Protein AF-A0AAV4AV03-F1 (afdb_monomer_lite)

pLDDT: mean 83.67, std 16.04, range [40.62, 97.94]

Secondary structure (DSSP, 8-state):
--------------PPPPPPPHHHHHHHHHHHHHHHHHHHHHHS-HHHHHHHHHHHHHHHHHHHHHHHHHHHHHHHHHHHHHHHHHHH-HHHHHHHHHS----S---S-HHHHHHHHHHHH--TTTTSPPPP-TT--PPPPPSS----SPP------------

Structure (mmCIF, N/CA/C/O backbone):
data_AF-A0AAV4AV03-F1
#
_entry.id   AF-A0AAV4AV03-F1
#
loop_
_atom_site.group_PDB
_atom_site.id
_atom_site.type_symbol
_atom_site.label_atom_id
_atom_site.label_alt_id
_atom_site.label_comp_id
_atom_site.label_asym_id
_atom_site.label_entity_id
_atom_site.label_seq_id
_atom_site.pdbx_PDB_ins_code
_atom_site.Cartn_x
_atom_site.Cartn_y
_atom_site.Cartn_z
_atom_site.occupancy
_atom_site.B_iso_or_equiv
_atom_site.auth_seq_id
_atom_site.auth_comp_id
_atom_site.auth_asym_id
_atom_site.auth_atom_id
_atom_site.pdbx_PDB_model_num
ATOM 1 N N . MET A 1 1 ? 39.203 39.980 -11.590 1.00 40.62 1 MET A N 1
ATOM 2 C CA . MET A 1 1 ? 38.466 38.893 -12.269 1.00 40.62 1 MET A CA 1
ATOM 3 C C . MET A 1 1 ? 37.587 38.201 -11.239 1.00 40.62 1 MET A C 1
ATOM 5 O O . MET A 1 1 ? 38.086 37.387 -10.476 1.00 40.62 1 MET A O 1
ATOM 9 N N . ALA A 1 2 ? 36.327 38.626 -11.116 1.00 41.78 2 ALA A N 1
ATOM 10 C CA . ALA A 1 2 ? 35.405 38.115 -10.102 1.00 41.78 2 ALA A CA 1
ATOM 11 C C . ALA A 1 2 ? 34.773 36.799 -10.582 1.00 41.78 2 ALA A C 1
ATOM 13 O O . ALA A 1 2 ? 34.102 36.770 -11.611 1.00 41.78 2 ALA A O 1
ATOM 14 N N . LEU A 1 3 ? 35.017 35.712 -9.849 1.00 46.47 3 LEU A N 1
ATOM 15 C CA . LEU A 1 3 ? 34.405 34.407 -10.091 1.00 46.47 3 LEU A CA 1
ATOM 16 C C . LEU A 1 3 ? 32.934 34.455 -9.657 1.00 46.47 3 LEU A C 1
ATOM 18 O O . LEU A 1 3 ? 32.623 34.406 -8.468 1.00 46.47 3 LEU A O 1
ATOM 22 N N . LEU A 1 4 ? 32.027 34.561 -10.628 1.00 47.22 4 LEU A N 1
ATOM 23 C CA . LEU A 1 4 ? 30.592 34.395 -10.413 1.00 47.22 4 LEU A CA 1
ATOM 24 C C . LEU A 1 4 ? 30.291 32.904 -10.221 1.00 47.22 4 LEU A C 1
ATOM 26 O O . LEU A 1 4 ? 30.174 32.147 -11.183 1.00 47.22 4 LEU A O 1
ATOM 30 N N . TYR A 1 5 ? 30.167 32.475 -8.967 1.00 44.50 5 TYR A N 1
ATOM 31 C CA . TYR A 1 5 ? 29.599 31.171 -8.638 1.00 44.50 5 TYR A CA 1
ATOM 32 C C . TYR A 1 5 ? 28.094 31.199 -8.924 1.00 44.50 5 TYR A C 1
ATOM 34 O O . TYR A 1 5 ? 27.326 31.854 -8.220 1.00 44.50 5 TYR A O 1
ATOM 42 N N . VAL A 1 6 ? 27.661 30.479 -9.960 1.00 53.06 6 VAL A N 1
ATOM 43 C CA . VAL A 1 6 ? 26.239 30.230 -10.220 1.00 53.06 6 VAL A CA 1
ATOM 44 C C . VAL A 1 6 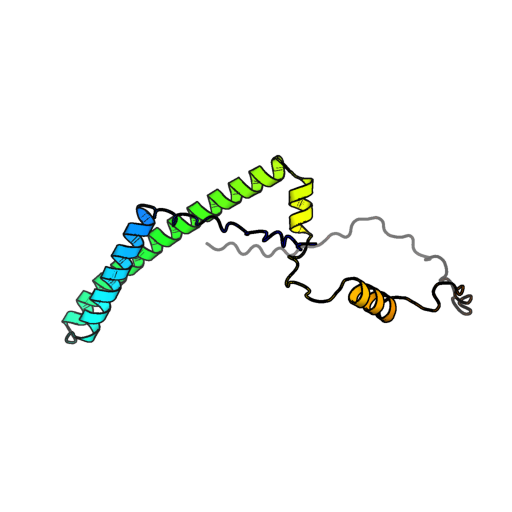? 25.749 29.207 -9.199 1.00 53.06 6 VAL A C 1
ATOM 46 O O . VAL A 1 6 ? 25.988 28.006 -9.323 1.00 53.06 6 VAL A O 1
ATOM 49 N N . THR A 1 7 ? 25.068 29.679 -8.160 1.00 48.41 7 THR A N 1
ATOM 50 C CA . THR A 1 7 ? 24.375 28.825 -7.197 1.00 48.41 7 THR A CA 1
ATOM 51 C C . THR A 1 7 ? 23.089 28.299 -7.836 1.00 48.41 7 THR A C 1
ATOM 53 O O . THR A 1 7 ? 22.050 28.959 -7.868 1.00 48.41 7 THR A O 1
ATOM 56 N N . PHE A 1 8 ? 23.153 27.085 -8.387 1.00 45.25 8 PHE A N 1
ATOM 57 C CA . PHE A 1 8 ? 21.979 26.385 -8.907 1.00 45.25 8 PHE A CA 1
ATOM 58 C C . PHE A 1 8 ? 21.091 25.951 -7.733 1.00 45.25 8 PHE A C 1
ATOM 60 O O . PHE A 1 8 ? 21.304 24.918 -7.098 1.00 45.25 8 PHE A O 1
ATOM 67 N N . SER A 1 9 ? 20.112 26.783 -7.396 1.00 43.66 9 SER A N 1
ATOM 68 C CA . SER A 1 9 ? 19.164 26.535 -6.315 1.00 43.66 9 SER A CA 1
ATOM 69 C C . SER A 1 9 ? 18.094 25.547 -6.788 1.00 43.66 9 SER A C 1
ATOM 71 O O . SER A 1 9 ? 17.199 25.871 -7.567 1.00 43.66 9 SER A O 1
ATOM 73 N N . PHE A 1 10 ? 18.192 24.304 -6.313 1.00 45.31 10 PHE A N 1
ATOM 74 C CA . PHE A 1 10 ? 17.201 23.261 -6.560 1.00 45.31 10 PHE A CA 1
ATOM 75 C C . PHE A 1 10 ? 15.921 23.590 -5.776 1.00 45.31 10 PHE A C 1
ATOM 77 O O . PHE A 1 10 ? 15.818 23.327 -4.577 1.00 45.31 10 PHE A O 1
ATOM 84 N N . GLN A 1 11 ? 14.941 24.210 -6.436 1.00 49.38 11 GLN A N 1
ATOM 85 C CA . GLN A 1 11 ? 13.632 24.473 -5.842 1.00 49.38 11 GLN A CA 1
ATOM 86 C C . GLN A 1 11 ? 12.918 23.146 -5.553 1.00 49.38 11 GLN A C 1
ATOM 88 O O . GLN A 1 11 ? 12.295 22.533 -6.424 1.00 49.38 11 GLN A O 1
ATOM 93 N N . HIS A 1 12 ? 12.972 22.696 -4.301 1.00 48.22 12 HIS A N 1
ATOM 94 C CA . HIS A 1 12 ? 12.050 21.682 -3.814 1.00 48.22 12 HIS A CA 1
ATOM 95 C C . HIS A 1 12 ? 10.640 22.276 -3.821 1.00 48.22 12 HIS A C 1
ATOM 97 O O . HIS A 1 12 ? 10.288 23.076 -2.959 1.00 48.22 12 HIS A O 1
ATOM 103 N N . GLN A 1 13 ? 9.817 21.879 -4.794 1.00 50.00 13 GLN A N 1
ATOM 104 C CA . GLN A 1 13 ? 8.385 22.156 -4.750 1.00 50.00 13 GLN A CA 1
ATOM 105 C C . GLN A 1 13 ? 7.814 21.546 -3.464 1.00 50.00 13 GLN A C 1
ATOM 107 O O . GLN A 1 13 ? 7.721 20.320 -3.327 1.00 50.00 13 GLN A O 1
ATOM 112 N N . THR A 1 14 ? 7.439 22.396 -2.513 1.00 51.94 14 THR A N 1
ATOM 113 C CA . THR A 1 14 ? 6.739 22.013 -1.290 1.00 51.94 14 THR A CA 1
ATOM 114 C C . THR A 1 14 ? 5.326 21.581 -1.669 1.00 51.94 14 THR A C 1
ATOM 116 O O . THR A 1 14 ? 4.391 22.370 -1.766 1.00 51.94 14 THR A O 1
ATOM 119 N N . LYS A 1 15 ? 5.155 20.289 -1.961 1.00 60.19 15 LYS A N 1
ATOM 120 C CA . LYS A 1 15 ? 3.834 19.723 -2.247 1.00 60.19 15 LYS A CA 1
ATOM 121 C C . LYS A 1 15 ? 2.949 19.920 -1.018 1.00 60.19 15 LYS A C 1
ATOM 123 O O . LYS A 1 15 ? 3.242 19.359 0.038 1.00 60.19 15 LYS A O 1
ATOM 128 N N . CYS A 1 16 ? 1.865 20.684 -1.164 1.00 56.22 16 CYS A N 1
ATOM 129 C CA . CYS A 1 16 ? 0.831 20.774 -0.140 1.00 56.22 16 CYS A CA 1
ATOM 130 C C . CYS A 1 16 ? 0.393 19.354 0.256 1.00 56.22 16 CYS A C 1
ATOM 132 O O . CYS A 1 16 ? 0.213 18.503 -0.628 1.00 56.22 16 CYS A O 1
ATOM 134 N N . PRO A 1 17 ? 0.246 19.067 1.561 1.00 69.06 17 PRO A N 1
ATOM 135 C CA . PRO A 1 17 ? -0.106 17.733 2.009 1.00 69.06 17 PRO A CA 1
ATOM 136 C C . PRO A 1 17 ? -1.433 17.320 1.360 1.00 69.06 17 PRO A C 1
ATOM 138 O O . PRO A 1 17 ? -2.382 18.110 1.341 1.00 69.06 17 PRO A O 1
ATOM 141 N N . PRO A 1 18 ? -1.517 16.102 0.798 1.00 72.56 18 PRO A N 1
ATOM 142 C CA . PRO A 1 18 ? -2.713 15.664 0.100 1.00 72.56 18 PRO A CA 1
ATOM 143 C C . PRO A 1 18 ? -3.904 15.694 1.058 1.00 72.56 18 PRO A C 1
ATOM 145 O O . PRO A 1 18 ? -3.858 15.097 2.138 1.00 72.56 18 PRO A O 1
ATOM 148 N N . GLN A 1 19 ? -4.974 16.386 0.660 1.00 82.19 19 GLN A N 1
ATOM 149 C CA . GLN A 1 19 ? -6.194 16.436 1.456 1.00 82.19 19 GLN A CA 1
ATOM 150 C C . GLN A 1 19 ? -6.763 15.027 1.648 1.00 82.19 19 GLN A C 1
ATOM 152 O O . GLN A 1 19 ? -6.840 14.220 0.715 1.00 82.19 19 GLN A O 1
ATOM 157 N N . LYS A 1 20 ? -7.146 14.724 2.890 1.00 86.50 20 LYS A N 1
ATOM 158 C CA . LYS A 1 20 ? -7.660 13.408 3.269 1.00 86.50 20 LYS A CA 1
ATOM 159 C C . LYS A 1 20 ? -9.048 13.190 2.673 1.00 86.50 20 LYS A C 1
ATOM 161 O O . LYS A 1 20 ? -9.898 14.075 2.716 1.00 86.50 20 LYS A O 1
ATOM 166 N N . SER A 1 21 ? -9.302 11.985 2.160 1.00 89.00 21 SER A N 1
ATOM 167 C CA . SER A 1 21 ? -10.659 11.607 1.741 1.00 89.00 21 SER A CA 1
ATOM 168 C C . SER A 1 21 ? -11.592 11.519 2.954 1.00 89.00 21 SER A C 1
ATOM 170 O O . SER A 1 21 ? -11.141 11.248 4.068 1.00 89.00 21 SER A O 1
ATOM 172 N N . LYS A 1 22 ? -12.911 11.648 2.742 1.00 90.75 22 LYS A N 1
ATOM 173 C CA . LYS A 1 22 ? -13.917 11.434 3.802 1.00 90.75 22 LYS A CA 1
ATOM 174 C C . LYS A 1 22 ? -13.701 10.106 4.549 1.00 90.75 22 LYS A C 1
ATOM 176 O O . LYS A 1 22 ? -13.725 10.080 5.773 1.00 90.75 22 LYS A O 1
ATOM 181 N N . ARG A 1 23 ? -13.386 9.022 3.825 1.00 91.62 23 ARG A N 1
ATOM 182 C CA . ARG A 1 23 ? -13.086 7.703 4.416 1.00 91.62 23 ARG A CA 1
ATOM 183 C C . ARG A 1 23 ? -11.808 7.705 5.254 1.00 91.62 23 ARG A C 1
ATOM 185 O O . ARG A 1 23 ? -11.766 7.053 6.287 1.00 91.62 23 ARG A O 1
ATOM 192 N N . GLN A 1 24 ? -10.769 8.424 4.828 1.00 93.06 24 GLN A N 1
ATOM 193 C CA . GLN A 1 24 ? -9.526 8.549 5.599 1.00 93.06 24 GLN A CA 1
ATOM 194 C C . GLN A 1 24 ? -9.742 9.343 6.890 1.00 93.06 24 GLN A C 1
ATOM 196 O O . GLN A 1 24 ? -9.229 8.953 7.934 1.00 93.06 24 GLN A O 1
ATOM 201 N N . LEU A 1 25 ? -10.548 10.408 6.839 1.00 95.12 25 LEU A N 1
ATOM 202 C CA . LEU A 1 25 ? -10.961 11.146 8.035 1.00 95.12 25 LEU A CA 1
ATOM 203 C C . LEU A 1 25 ? -11.741 10.244 8.999 1.00 95.12 25 LEU A C 1
ATOM 205 O O . LEU A 1 25 ? -11.459 10.217 10.195 1.00 95.12 25 LEU A O 1
ATOM 209 N N . GLU A 1 26 ? -12.671 9.446 8.475 1.00 95.88 26 GLU A N 1
ATOM 210 C CA . GLU A 1 26 ? -13.433 8.487 9.272 1.00 95.88 26 GLU A CA 1
ATOM 211 C C . GLU A 1 26 ? -12.521 7.420 9.906 1.00 95.88 26 GLU A C 1
ATOM 213 O O . GLU A 1 26 ? -12.611 7.165 11.106 1.00 95.88 26 GLU A O 1
ATOM 218 N N . MET A 1 27 ? -11.564 6.860 9.161 1.00 95.69 27 MET A N 1
ATOM 219 C CA . MET A 1 27 ? -10.560 5.934 9.706 1.00 95.69 27 MET A CA 1
ATOM 220 C C . MET A 1 27 ? -9.735 6.556 10.844 1.00 95.69 27 MET A C 1
ATOM 222 O O . MET A 1 27 ? -9.487 5.894 11.858 1.00 95.69 27 MET A O 1
ATOM 226 N N . ASP A 1 28 ? -9.343 7.825 10.714 1.00 95.88 28 ASP A N 1
ATOM 227 C CA . ASP A 1 28 ? -8.630 8.552 11.768 1.00 95.88 28 ASP A CA 1
ATOM 228 C C . ASP A 1 28 ? -9.505 8.728 13.015 1.00 95.88 28 ASP A C 1
ATOM 230 O O . ASP A 1 28 ? -9.035 8.530 14.140 1.00 95.88 28 ASP A O 1
ATOM 234 N N . THR A 1 29 ? -10.788 9.059 12.835 1.00 97.19 29 THR A N 1
ATOM 235 C CA . THR A 1 29 ? -11.737 9.206 13.951 1.00 97.19 29 THR A CA 1
ATOM 236 C C . THR A 1 29 ? -11.938 7.885 14.693 1.00 97.19 29 THR A C 1
ATOM 238 O O . THR A 1 29 ? -11.777 7.846 15.915 1.00 97.19 29 THR A O 1
ATOM 241 N N . LEU A 1 30 ? -12.152 6.781 13.968 1.00 97.12 30 LEU A N 1
ATOM 242 C CA . LEU A 1 30 ? -12.283 5.437 14.537 1.00 97.12 30 LEU A CA 1
ATOM 243 C C . LEU A 1 30 ? -11.005 5.020 15.267 1.00 97.12 30 LEU A C 1
ATOM 245 O O . LEU A 1 30 ? -11.065 4.472 16.365 1.00 97.12 30 LEU A O 1
ATOM 249 N N . SER A 1 31 ? -9.833 5.337 14.710 1.00 96.62 31 SER A N 1
ATOM 250 C CA . SER A 1 31 ? -8.548 5.068 15.361 1.00 96.62 31 SER A CA 1
ATOM 251 C C . SER A 1 31 ? -8.409 5.809 16.691 1.00 96.62 31 SER A C 1
ATOM 253 O O . SER A 1 31 ? -7.976 5.215 17.683 1.00 96.62 31 SER A O 1
ATOM 255 N N . LYS A 1 32 ? -8.796 7.089 16.747 1.00 97.44 32 LYS A N 1
ATOM 256 C CA . LYS A 1 32 ? -8.795 7.882 17.988 1.00 97.44 32 LYS A CA 1
ATOM 257 C C . LYS A 1 32 ? -9.767 7.301 19.019 1.00 97.44 32 LYS A C 1
ATOM 259 O O . LYS A 1 32 ? -9.379 7.101 20.171 1.00 97.44 32 LYS A O 1
ATOM 264 N N . GLN A 1 33 ? -10.986 6.961 18.601 1.00 96.88 33 GLN A N 1
ATOM 265 C CA . GLN A 1 33 ? -12.005 6.350 19.460 1.00 96.88 33 GLN A CA 1
ATOM 266 C C . GLN A 1 33 ? -11.544 4.998 20.018 1.00 96.88 33 GLN A C 1
ATOM 268 O O . GLN A 1 33 ? -11.569 4.796 21.231 1.00 96.88 33 GLN A O 1
ATOM 273 N N . SER A 1 34 ? -11.022 4.102 19.173 1.00 96.00 34 SER A N 1
ATOM 274 C CA . SER A 1 34 ? -10.490 2.807 19.611 1.00 96.00 34 SER A CA 1
ATOM 275 C C . SER A 1 34 ? -9.315 2.949 20.584 1.00 96.00 34 SER A C 1
ATOM 277 O O . SER A 1 34 ? -9.198 2.149 21.511 1.00 96.00 34 SER A O 1
ATOM 279 N N . ARG A 1 35 ? -8.439 3.952 20.412 1.00 96.50 35 ARG A N 1
ATOM 280 C CA . ARG A 1 35 ? -7.348 4.235 21.366 1.00 96.50 35 ARG A CA 1
ATOM 281 C C . ARG A 1 35 ? -7.888 4.707 22.716 1.00 96.50 35 ARG A C 1
ATOM 283 O O . ARG A 1 35 ? -7.393 4.245 23.741 1.00 96.50 35 ARG A O 1
ATOM 290 N N . LYS A 1 36 ? -8.900 5.584 22.727 1.00 96.06 36 LYS A N 1
ATOM 291 C CA . LYS A 1 36 ? -9.561 6.049 23.959 1.00 96.06 36 LYS A CA 1
ATOM 292 C C . LYS A 1 36 ? -10.232 4.888 24.699 1.00 96.06 36 LYS A C 1
ATOM 294 O O . LYS A 1 36 ? -9.955 4.693 25.877 1.00 96.06 36 LYS A O 1
ATOM 299 N N . LEU A 1 37 ? -11.002 4.063 23.989 1.00 94.56 37 LEU A N 1
ATOM 300 C CA . LEU A 1 37 ? -11.630 2.853 24.535 1.00 94.56 37 LEU A CA 1
ATOM 301 C C . LEU A 1 37 ? -10.603 1.878 25.110 1.00 94.56 37 LEU A C 1
ATOM 303 O O . LEU A 1 37 ? -10.789 1.362 26.204 1.00 94.56 37 LEU A O 1
ATOM 307 N N . LYS A 1 38 ? -9.466 1.681 24.433 1.00 94.50 38 LYS A N 1
ATOM 308 C CA . LYS A 1 38 ? -8.387 0.828 24.950 1.00 94.50 38 LYS A CA 1
ATOM 309 C C . LYS A 1 38 ? -7.806 1.348 26.271 1.00 94.50 38 LYS A C 1
ATOM 311 O O . LYS A 1 38 ? -7.440 0.539 27.117 1.00 94.50 38 LYS A O 1
ATOM 316 N N . LYS A 1 39 ? -7.725 2.670 26.464 1.00 94.75 39 LYS A N 1
ATOM 317 C CA . LYS A 1 39 ? -7.326 3.257 27.756 1.00 94.75 39 LYS A CA 1
ATOM 318 C C . LYS A 1 39 ? -8.381 3.001 28.835 1.00 94.75 39 LYS A C 1
ATOM 320 O O . LYS A 1 39 ? -8.015 2.613 29.932 1.00 94.75 39 LYS A O 1
ATOM 325 N N . GLN A 1 40 ? -9.665 3.154 28.507 1.00 93.38 40 GLN A N 1
ATOM 326 C CA . GLN A 1 40 ? -10.769 2.897 29.440 1.00 93.38 40 GLN A CA 1
ATOM 327 C C . GLN A 1 40 ? -10.845 1.424 29.856 1.00 93.38 40 GLN A C 1
ATOM 329 O O . GLN A 1 40 ? -10.993 1.146 31.035 1.00 93.38 40 GLN A O 1
ATOM 334 N N . ILE A 1 41 ? -10.660 0.489 28.918 1.00 93.62 41 ILE A N 1
ATOM 335 C CA . ILE A 1 41 ? -10.603 -0.954 29.207 1.00 93.62 41 ILE A CA 1
ATOM 336 C C . ILE A 1 41 ? -9.493 -1.266 30.215 1.00 93.62 41 ILE A C 1
ATOM 338 O O . ILE A 1 41 ? -9.714 -2.036 31.137 1.00 93.62 41 ILE A O 1
ATOM 342 N N . ARG A 1 42 ? -8.312 -0.650 30.067 1.00 91.94 42 ARG A N 1
ATOM 343 C CA . ARG A 1 42 ? -7.187 -0.856 30.996 1.00 91.94 42 ARG A CA 1
ATOM 344 C C . ARG A 1 42 ? -7.458 -0.345 32.412 1.00 91.94 42 ARG A C 1
ATOM 346 O O . ARG A 1 42 ? -6.810 -0.816 33.332 1.00 91.94 42 ARG A O 1
ATOM 353 N N . ALA A 1 43 ? -8.356 0.625 32.563 1.00 92.12 43 ALA A N 1
ATOM 354 C CA . ALA A 1 43 ? -8.685 1.247 33.843 1.00 92.12 43 ALA A CA 1
ATOM 355 C C . ALA A 1 43 ? -9.986 0.705 34.468 1.00 92.12 43 ALA A C 1
ATOM 357 O O . ALA A 1 43 ? -10.370 1.154 35.542 1.00 92.12 43 ALA A O 1
ATOM 358 N N . ALA A 1 44 ? -10.705 -0.196 33.790 1.00 87.38 44 ALA A N 1
ATOM 359 C CA . ALA A 1 44 ? -12.031 -0.651 34.202 1.00 87.38 44 ALA A CA 1
ATOM 360 C C . ALA A 1 44 ? -11.997 -1.986 34.968 1.00 87.38 44 ALA A C 1
ATOM 362 O O . ALA A 1 44 ? -11.145 -2.836 34.723 1.00 87.38 44 ALA A O 1
ATOM 363 N N . ASN A 1 45 ? -12.994 -2.189 35.837 1.00 84.06 45 ASN A N 1
ATOM 364 C CA . ASN A 1 45 ? -13.241 -3.446 36.554 1.00 84.06 45 ASN A CA 1
ATOM 365 C C . ASN A 1 45 ? -13.745 -4.561 35.615 1.00 84.06 45 ASN A C 1
ATOM 367 O O . ASN A 1 45 ? -14.341 -4.273 34.574 1.00 84.06 45 ASN A O 1
ATOM 371 N N . SER A 1 46 ? -13.586 -5.823 36.034 1.00 78.75 46 SER A N 1
ATOM 372 C CA . SER A 1 46 ? -13.848 -7.043 35.242 1.00 78.75 46 SER A CA 1
ATOM 373 C C . SER A 1 46 ? -15.208 -7.102 34.515 1.00 78.75 46 SER A C 1
ATOM 375 O O . SER A 1 46 ? -15.281 -7.562 33.382 1.00 78.75 46 SER A O 1
ATOM 377 N N . GLU A 1 47 ? -16.298 -6.592 35.093 1.00 76.81 47 GLU A N 1
ATOM 378 C CA . GLU A 1 47 ? -17.605 -6.606 34.409 1.00 76.81 47 GLU A CA 1
ATOM 379 C C . GLU A 1 47 ? -17.723 -5.556 33.295 1.00 76.81 47 GLU A C 1
ATOM 381 O O . GLU A 1 47 ? -18.225 -5.832 32.204 1.00 76.81 47 GLU A O 1
ATOM 386 N N . LYS A 1 48 ? -17.222 -4.338 33.533 1.00 81.75 48 LYS A N 1
ATOM 387 C CA . LYS A 1 48 ?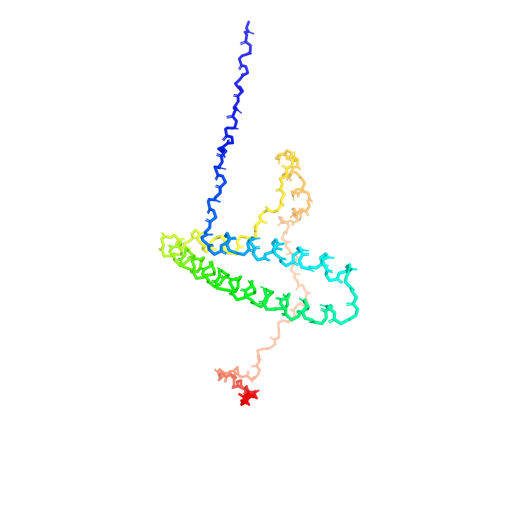 -17.309 -3.226 32.570 1.00 81.75 48 LYS A CA 1
ATOM 388 C C . LYS A 1 48 ? -16.375 -3.434 31.375 1.00 81.75 48 LYS A C 1
ATOM 390 O O . LYS A 1 48 ? -16.646 -2.928 30.284 1.00 81.75 48 LYS A O 1
ATOM 395 N N . THR A 1 49 ? -15.285 -4.183 31.550 1.00 88.88 49 THR A N 1
ATOM 396 C CA . THR A 1 49 ? -14.326 -4.478 30.473 1.00 88.88 49 THR A CA 1
ATOM 397 C C . THR A 1 49 ? -14.968 -5.279 29.344 1.00 88.88 49 THR A C 1
ATOM 399 O O . THR A 1 49 ? -14.727 -4.955 28.180 1.00 88.88 49 THR A O 1
ATOM 402 N N . ASN A 1 50 ? -15.831 -6.252 29.655 1.00 89.62 50 ASN A N 1
ATOM 403 C CA . ASN A 1 50 ? -16.499 -7.086 28.654 1.00 89.62 50 ASN A CA 1
ATOM 404 C C . ASN A 1 50 ? -17.352 -6.246 27.690 1.00 89.62 50 ASN A C 1
ATOM 406 O O . ASN A 1 50 ? -17.201 -6.362 26.472 1.00 89.62 50 ASN A O 1
ATOM 410 N N . GLY A 1 51 ? -18.164 -5.321 28.214 1.00 91.38 51 GLY A N 1
ATOM 411 C CA . GLY A 1 51 ? -18.959 -4.402 27.389 1.00 91.38 51 GLY A CA 1
ATOM 412 C C . GLY A 1 51 ? -18.093 -3.477 26.525 1.00 91.38 51 GLY A C 1
ATOM 413 O O . GLY A 1 51 ? -18.319 -3.332 25.321 1.00 91.38 51 GLY A O 1
ATOM 414 N N . LEU A 1 52 ? -17.032 -2.903 27.104 1.00 94.19 52 LEU A N 1
ATOM 415 C CA . LEU A 1 52 ? -16.103 -2.034 26.371 1.00 94.19 52 LEU A CA 1
ATOM 416 C C . LEU A 1 52 ? -15.343 -2.785 25.262 1.00 94.19 52 LEU A C 1
ATOM 418 O O . LEU A 1 52 ? -15.075 -2.213 24.201 1.00 94.19 52 LEU A O 1
ATOM 422 N N . LEU A 1 53 ? -15.014 -4.064 25.471 1.00 94.50 53 LEU A N 1
ATOM 423 C CA . LEU A 1 53 ? -14.360 -4.911 24.471 1.00 94.50 53 LEU A CA 1
ATOM 424 C C . LEU A 1 53 ? -15.249 -5.153 23.250 1.00 94.50 53 LEU A C 1
ATOM 426 O O . LEU A 1 53 ? -14.741 -5.120 22.126 1.00 94.50 53 LEU A O 1
ATOM 430 N N . VAL A 1 54 ? -16.557 -5.350 23.438 1.00 95.62 54 VAL A N 1
ATOM 431 C CA . VAL A 1 54 ? -17.512 -5.509 22.328 1.00 95.62 54 VAL A CA 1
ATOM 432 C C . VAL A 1 54 ? -17.515 -4.259 21.447 1.00 95.62 54 VAL A C 1
ATOM 434 O O . VAL A 1 54 ? -17.299 -4.357 20.236 1.00 95.62 54 VAL A O 1
ATOM 437 N N . ILE A 1 55 ? -17.644 -3.076 22.054 1.00 96.00 55 ILE A N 1
ATOM 438 C CA . ILE A 1 55 ? -17.629 -1.792 21.334 1.00 96.00 55 ILE A CA 1
ATOM 439 C C . ILE A 1 55 ? -16.285 -1.592 20.621 1.00 96.00 55 ILE A C 1
ATOM 441 O O . ILE A 1 55 ? -16.226 -1.211 19.449 1.00 96.00 55 ILE A O 1
ATOM 445 N N . TRP A 1 56 ? -15.175 -1.894 21.298 1.00 96.06 56 TRP A N 1
ATOM 446 C CA . TRP A 1 56 ? -13.843 -1.779 20.711 1.00 96.06 56 TRP A CA 1
ATOM 447 C C . TRP A 1 56 ? -13.669 -2.676 19.476 1.00 96.06 56 TRP A C 1
ATOM 449 O O . TRP A 1 56 ? -13.143 -2.220 18.453 1.00 96.06 56 TRP A O 1
ATOM 459 N N . ARG A 1 57 ? -14.153 -3.925 19.531 1.00 96.69 57 ARG A N 1
ATOM 460 C CA . ARG A 1 57 ? -14.145 -4.858 18.392 1.00 96.69 57 ARG A CA 1
ATOM 461 C C . ARG A 1 57 ? -14.985 -4.333 17.228 1.00 96.69 57 ARG A C 1
ATOM 463 O O . ARG A 1 57 ? -14.510 -4.368 16.094 1.00 96.69 57 ARG A O 1
ATOM 470 N N . GLN A 1 58 ? -16.173 -3.786 17.490 1.00 97.44 58 GLN A N 1
ATOM 471 C CA . GLN A 1 58 ? -17.030 -3.195 16.453 1.00 97.44 58 GLN A CA 1
ATOM 472 C C . GLN A 1 58 ? -16.341 -2.023 15.734 1.00 97.44 58 GLN A C 1
ATOM 474 O O . GLN A 1 58 ? -16.303 -1.985 14.501 1.00 97.44 58 GLN A O 1
ATOM 479 N N . LEU A 1 59 ? -15.708 -1.107 16.476 1.00 97.25 59 LEU A N 1
ATOM 480 C CA . LEU A 1 59 ? -14.944 -0.002 15.878 1.00 97.25 59 LEU A CA 1
ATOM 481 C C . LEU A 1 59 ? -13.782 -0.509 15.013 1.00 97.25 59 LEU A C 1
ATOM 483 O O . LEU A 1 59 ? -13.554 -0.006 13.909 1.00 97.25 59 LEU A O 1
ATOM 487 N N . LYS A 1 60 ? -13.061 -1.535 15.482 1.00 97.00 60 LYS A N 1
ATOM 488 C CA . LYS A 1 60 ? -11.976 -2.171 14.722 1.00 97.00 60 LYS A CA 1
ATOM 489 C C . LYS A 1 60 ? -12.482 -2.846 13.448 1.00 97.00 60 LYS A C 1
ATOM 491 O O . LYS A 1 60 ? -11.822 -2.728 12.412 1.00 97.00 60 LYS A O 1
ATOM 496 N N . ALA A 1 61 ? -13.638 -3.504 13.500 1.00 97.56 61 ALA A N 1
ATOM 497 C CA . ALA A 1 61 ? -14.273 -4.116 12.338 1.00 97.56 61 ALA A CA 1
ATOM 498 C C . ALA A 1 61 ? -14.654 -3.059 11.289 1.00 97.56 61 ALA A C 1
ATOM 500 O O . ALA A 1 61 ? -14.264 -3.189 10.124 1.00 97.56 61 ALA A O 1
ATOM 501 N N . ARG A 1 62 ? -15.301 -1.959 11.706 1.00 97.50 62 ARG A N 1
ATOM 502 C CA . ARG A 1 62 ? -15.636 -0.827 10.823 1.00 97.50 62 ARG A CA 1
ATOM 503 C C . ARG A 1 62 ? -14.388 -0.206 10.195 1.00 97.50 62 ARG A C 1
ATOM 505 O O . ARG A 1 62 ? -14.333 -0.024 8.981 1.00 97.50 62 ARG A O 1
ATOM 512 N N . HIS A 1 63 ? -13.348 0.042 10.992 1.00 97.81 63 HIS A N 1
ATOM 513 C CA . HIS A 1 63 ? -12.073 0.551 10.485 1.00 97.81 63 HIS A CA 1
ATOM 514 C C . HIS A 1 63 ? -11.455 -0.394 9.439 1.00 97.81 63 HIS A C 1
ATOM 516 O O . HIS A 1 63 ? -10.972 0.052 8.398 1.00 97.81 63 HIS A O 1
ATOM 522 N N . SER A 1 64 ? -11.465 -1.707 9.691 1.00 97.12 64 SER A N 1
ATOM 523 C CA . SER A 1 64 ? -10.965 -2.710 8.742 1.00 97.12 64 SER A CA 1
ATOM 524 C C . SER A 1 64 ? -11.749 -2.704 7.427 1.00 97.12 64 SER A C 1
ATOM 526 O O . SER A 1 64 ? -11.145 -2.757 6.354 1.00 97.12 64 SER A O 1
ATOM 528 N N . ALA A 1 65 ? -13.079 -2.601 7.484 1.00 97.06 65 ALA A N 1
ATOM 529 C CA . ALA A 1 65 ? -13.924 -2.520 6.294 1.00 97.06 65 ALA A CA 1
ATOM 530 C C . ALA A 1 65 ? -13.598 -1.278 5.443 1.00 97.06 65 ALA A C 1
ATOM 532 O O . ALA A 1 65 ? -13.366 -1.398 4.238 1.00 97.06 65 ALA A O 1
ATOM 533 N N . LEU A 1 66 ? -13.475 -0.104 6.074 1.00 96.62 66 LEU A N 1
ATOM 534 C CA . LEU A 1 66 ? -13.092 1.137 5.388 1.00 96.62 66 LEU A CA 1
ATOM 535 C C . LEU A 1 66 ? -11.691 1.054 4.773 1.00 96.62 66 LEU A C 1
ATOM 537 O O . LEU A 1 66 ? -11.500 1.431 3.616 1.00 96.62 66 LEU A O 1
ATOM 541 N N . SER A 1 67 ? -10.724 0.509 5.514 1.00 95.88 67 SER A N 1
ATOM 542 C CA . SER A 1 67 ? -9.352 0.325 5.031 1.00 95.88 67 SER A CA 1
ATOM 543 C C . SER A 1 67 ? -9.300 -0.582 3.798 1.00 95.88 67 SER A C 1
ATOM 545 O O . SER A 1 67 ? -8.652 -0.255 2.800 1.00 95.88 67 SER A O 1
ATOM 547 N N . ARG A 1 68 ? -10.045 -1.697 3.817 1.00 96.94 68 ARG A N 1
ATOM 548 C CA . ARG A 1 68 ? -10.174 -2.599 2.664 1.00 96.94 68 ARG A CA 1
ATOM 549 C C . ARG A 1 68 ? -10.781 -1.882 1.459 1.00 96.94 68 ARG A C 1
ATOM 551 O O . ARG A 1 68 ? -10.216 -1.965 0.369 1.00 96.94 68 ARG A O 1
ATOM 558 N N . ALA A 1 69 ? -11.862 -1.127 1.650 1.00 95.81 69 ALA A N 1
ATOM 559 C CA . ALA A 1 69 ? -12.500 -0.367 0.575 1.00 95.81 69 ALA A CA 1
ATOM 560 C C . ALA A 1 69 ? -11.558 0.683 -0.051 1.00 95.81 69 ALA A C 1
ATOM 562 O O . ALA A 1 69 ? -11.477 0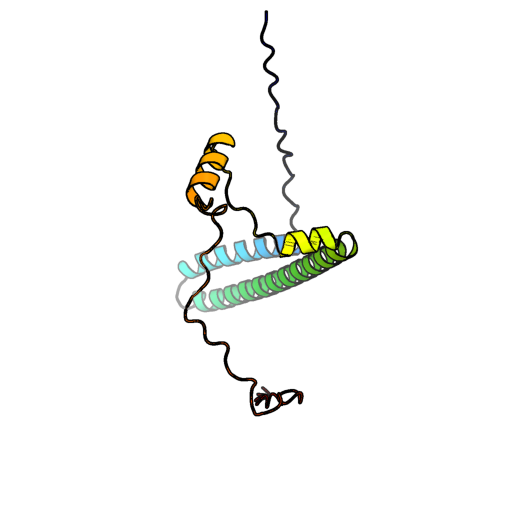.800 -1.277 1.00 95.81 69 ALA A O 1
ATOM 563 N N . GLU A 1 70 ? -10.798 1.417 0.767 1.00 95.44 70 GLU A N 1
ATOM 564 C CA . GLU A 1 70 ? -9.784 2.367 0.288 1.00 95.44 70 GLU A CA 1
ATOM 565 C C . GLU A 1 70 ? -8.624 1.668 -0.435 1.00 95.44 70 GLU A C 1
ATOM 567 O O . GLU A 1 70 ? -8.188 2.127 -1.492 1.00 95.44 70 GLU A O 1
ATOM 572 N N . SER A 1 71 ? -8.153 0.526 0.071 1.00 95.25 71 SER A N 1
ATOM 573 C CA . SER A 1 71 ? -7.109 -0.271 -0.585 1.00 95.25 71 SER A CA 1
ATOM 574 C C . SER A 1 71 ? -7.554 -0.757 -1.966 1.00 95.25 71 SER A C 1
ATOM 576 O O . SER A 1 71 ? -6.839 -0.564 -2.951 1.00 95.25 71 SER A O 1
ATOM 578 N N . VAL A 1 72 ? -8.773 -1.296 -2.080 1.00 96.62 72 VAL A N 1
ATOM 579 C CA . VAL A 1 72 ? -9.355 -1.714 -3.365 1.00 96.62 72 VAL A CA 1
ATOM 580 C C . VAL A 1 72 ? -9.456 -0.532 -4.328 1.00 96.62 72 VAL A C 1
ATOM 582 O O . VAL A 1 72 ? -9.038 -0.648 -5.481 1.00 96.62 72 VAL A O 1
ATOM 585 N N . ARG A 1 73 ? -9.939 0.630 -3.869 1.00 95.50 73 ARG A N 1
ATOM 586 C CA . ARG A 1 73 ? -9.992 1.853 -4.686 1.00 95.50 73 ARG A CA 1
ATOM 587 C C . ARG A 1 73 ? -8.606 2.247 -5.202 1.00 95.50 73 ARG A C 1
ATOM 589 O O . ARG A 1 73 ? -8.455 2.506 -6.397 1.00 95.50 73 ARG A O 1
ATOM 596 N N . LYS A 1 74 ? -7.598 2.287 -4.326 1.00 94.62 74 LYS A N 1
ATOM 597 C CA . LYS A 1 74 ? -6.215 2.637 -4.689 1.00 94.62 74 LYS A CA 1
ATOM 598 C C . LYS A 1 74 ? -5.637 1.650 -5.699 1.00 94.62 74 LYS A C 1
ATOM 600 O O . LYS A 1 74 ? -5.097 2.086 -6.710 1.00 94.62 74 LYS A O 1
ATOM 605 N N . LYS A 1 75 ? -5.818 0.343 -5.483 1.00 97.00 75 LYS A N 1
ATOM 606 C CA . LYS A 1 75 ? -5.391 -0.708 -6.421 1.00 97.00 75 LYS A CA 1
ATOM 607 C C . LYS A 1 75 ? -6.048 -0.547 -7.793 1.00 97.00 75 LYS A C 1
ATOM 609 O O . LYS A 1 75 ? -5.348 -0.575 -8.800 1.00 97.00 75 LYS A O 1
ATOM 614 N N . ARG A 1 76 ? -7.366 -0.310 -7.847 1.00 97.75 76 ARG A N 1
ATOM 615 C CA . ARG A 1 76 ? -8.096 -0.054 -9.105 1.00 97.75 76 ARG A CA 1
ATOM 616 C C . ARG A 1 76 ? -7.568 1.188 -9.825 1.00 97.75 76 ARG A C 1
ATOM 618 O O . ARG A 1 76 ? -7.296 1.129 -11.020 1.00 97.75 76 ARG A O 1
ATOM 625 N N . SER A 1 77 ? -7.366 2.288 -9.098 1.00 96.81 77 SER A N 1
ATOM 626 C CA . SER A 1 77 ? -6.800 3.520 -9.660 1.00 96.81 77 SER A CA 1
ATOM 627 C C . SER A 1 77 ? -5.380 3.310 -10.188 1.00 96.81 77 SER A C 1
ATOM 629 O O . SER A 1 77 ? -5.071 3.763 -11.286 1.00 96.81 77 SER A O 1
ATOM 631 N N . GLN A 1 78 ? -4.533 2.584 -9.455 1.00 96.81 78 GLN A N 1
ATOM 632 C CA . GLN A 1 78 ? -3.174 2.281 -9.894 1.00 96.81 78 GLN A CA 1
ATOM 633 C C . GLN A 1 78 ? -3.164 1.388 -11.136 1.00 96.81 78 GLN A C 1
ATOM 635 O O . GLN A 1 78 ? -2.414 1.662 -12.067 1.00 96.81 78 GLN A O 1
ATOM 640 N N . LYS A 1 79 ? -4.028 0.366 -11.187 1.00 97.50 79 LYS A N 1
ATOM 641 C CA . LYS A 1 79 ? -4.195 -0.483 -12.372 1.00 97.50 79 LYS A CA 1
ATOM 642 C C . LYS A 1 79 ? -4.576 0.353 -13.594 1.00 97.50 79 LYS A C 1
ATOM 644 O O . LYS A 1 79 ? -3.910 0.233 -14.615 1.00 97.50 79 LYS A O 1
ATOM 649 N N . LYS A 1 80 ? -5.568 1.243 -13.464 1.00 97.94 80 LYS A N 1
ATOM 650 C CA . LYS A 1 80 ? -5.987 2.145 -14.550 1.00 97.94 80 LYS A CA 1
ATOM 651 C C . LYS A 1 80 ? -4.832 3.034 -15.021 1.00 97.94 80 LYS A C 1
ATOM 653 O O . LYS A 1 80 ? -4.531 3.061 -16.205 1.00 97.94 80 LYS A O 1
ATOM 658 N N . LYS A 1 81 ? -4.115 3.678 -14.093 1.00 96.56 81 LYS A N 1
ATOM 659 C CA . LYS A 1 81 ? -2.937 4.503 -14.419 1.00 96.56 81 LYS A CA 1
ATOM 660 C C . LYS A 1 81 ? -1.836 3.706 -15.120 1.00 96.56 81 LYS A C 1
ATOM 662 O O . LYS A 1 81 ? -1.187 4.225 -16.021 1.00 96.56 81 LYS A O 1
ATOM 667 N N . ASN A 1 82 ? -1.599 2.464 -14.704 1.00 94.75 82 ASN A N 1
ATOM 668 C CA . ASN A 1 82 ? -0.613 1.596 -15.346 1.00 94.75 82 ASN A CA 1
ATOM 669 C C . ASN A 1 82 ? -1.046 1.221 -16.769 1.00 94.75 82 ASN A C 1
ATOM 671 O O . ASN A 1 82 ? -0.225 1.289 -17.676 1.00 94.75 82 ASN A O 1
ATOM 675 N N . GLN A 1 83 ? -2.326 0.896 -16.974 1.00 97.06 83 GLN A N 1
ATOM 676 C CA . GLN A 1 83 ? -2.890 0.633 -18.302 1.00 97.06 83 GLN A CA 1
ATOM 677 C C . GLN A 1 83 ? -2.771 1.861 -19.214 1.00 97.06 83 GLN A C 1
ATOM 679 O O . GLN A 1 83 ? -2.250 1.750 -20.317 1.00 97.06 83 GLN A O 1
ATOM 684 N N . GLU A 1 84 ? -3.164 3.042 -18.731 1.00 97.44 84 GLU A N 1
ATOM 685 C CA . GLU A 1 84 ? -3.025 4.308 -19.465 1.00 97.44 84 GLU A CA 1
ATOM 686 C C . GLU A 1 84 ? -1.563 4.586 -19.846 1.00 97.44 84 GLU A C 1
ATOM 688 O O . GLU A 1 84 ? -1.278 4.990 -20.971 1.00 97.44 84 GLU A O 1
ATOM 693 N N . ARG A 1 85 ? -0.615 4.343 -18.930 1.00 96.00 85 ARG A N 1
ATOM 694 C CA . ARG A 1 85 ? 0.822 4.508 -19.203 1.00 96.00 85 ARG A CA 1
ATOM 695 C C . ARG A 1 85 ? 1.333 3.536 -20.257 1.00 96.00 85 ARG A C 1
ATOM 697 O O . ARG A 1 85 ? 2.122 3.953 -21.098 1.00 96.00 85 ARG A O 1
ATOM 704 N N . PHE A 1 86 ? 0.907 2.277 -20.200 1.00 96.44 86 PHE A N 1
ATOM 705 C CA . PHE A 1 86 ? 1.283 1.270 -21.185 1.00 96.44 86 PHE A CA 1
ATOM 706 C C . PHE A 1 86 ? 0.764 1.637 -22.577 1.00 96.44 86 PHE A C 1
ATOM 708 O O . PHE A 1 86 ? 1.547 1.673 -23.516 1.00 96.44 86 PHE A O 1
ATOM 715 N N . VAL A 1 87 ? -0.520 1.991 -22.694 1.00 96.94 87 VAL A N 1
ATOM 716 C CA . VAL A 1 87 ? -1.130 2.373 -23.978 1.00 96.94 87 VAL A CA 1
ATOM 717 C C . VAL A 1 87 ? -0.484 3.636 -24.548 1.00 96.94 87 VAL A C 1
ATOM 719 O O . VAL A 1 87 ? -0.177 3.692 -25.732 1.00 96.94 87 VAL A O 1
ATOM 722 N N . ARG A 1 88 ? -0.236 4.651 -23.711 1.00 97.31 88 ARG A N 1
ATOM 723 C CA . ARG A 1 88 ? 0.332 5.927 -24.166 1.00 97.31 88 ARG A CA 1
ATOM 724 C C . ARG A 1 88 ? 1.818 5.832 -24.523 1.00 97.31 88 ARG A C 1
ATOM 726 O O . ARG A 1 88 ? 2.266 6.529 -25.426 1.00 97.31 88 ARG A O 1
ATOM 733 N N . TYR A 1 89 ? 2.591 5.024 -23.793 1.00 96.44 89 TYR A N 1
ATOM 734 C CA . TYR A 1 89 ? 4.047 4.926 -23.940 1.00 96.44 89 TYR A CA 1
ATOM 735 C C . TYR A 1 89 ? 4.547 3.479 -23.751 1.00 96.44 89 TYR A C 1
ATOM 737 O O . TYR A 1 89 ? 5.237 3.195 -22.764 1.00 96.44 89 TYR A O 1
ATOM 745 N N . PRO A 1 90 ? 4.256 2.562 -24.690 1.00 96.06 90 PRO A N 1
ATOM 746 C CA . PRO A 1 90 ? 4.486 1.128 -24.503 1.00 96.06 90 PRO A CA 1
ATOM 747 C C . PRO A 1 90 ? 5.964 0.787 -24.303 1.00 96.06 90 PRO A C 1
ATOM 749 O O . PRO A 1 90 ? 6.316 0.122 -23.331 1.00 96.06 90 PRO A O 1
ATOM 752 N N . PHE A 1 91 ? 6.857 1.319 -25.144 1.00 94.81 91 PHE A N 1
ATOM 753 C CA . PHE A 1 91 ? 8.296 1.051 -25.039 1.00 94.81 91 PHE A CA 1
ATOM 754 C C . PHE A 1 91 ? 8.916 1.624 -23.763 1.00 94.81 91 PHE A C 1
ATOM 756 O O . PHE A 1 91 ? 9.740 0.974 -23.124 1.00 94.81 91 PHE A O 1
ATOM 763 N N . LYS A 1 92 ? 8.497 2.824 -23.340 1.00 93.19 92 LYS A N 1
ATOM 764 C CA . LYS A 1 92 ? 8.966 3.429 -22.083 1.00 93.19 92 LYS A CA 1
ATOM 765 C C . LYS A 1 92 ? 8.483 2.629 -20.874 1.00 93.19 92 LYS A C 1
ATOM 767 O O . LYS A 1 92 ? 9.241 2.446 -19.927 1.00 93.19 92 LYS A O 1
ATOM 772 N N . PHE A 1 93 ? 7.242 2.149 -20.917 1.00 92.88 93 PHE A N 1
ATOM 773 C CA . PHE A 1 93 ? 6.675 1.293 -19.882 1.00 92.88 93 PHE A CA 1
ATOM 774 C C . PHE A 1 93 ? 7.404 -0.054 -19.809 1.00 92.88 93 PHE A C 1
ATOM 776 O O . PHE A 1 93 ? 7.842 -0.438 -18.731 1.00 92.88 93 PHE A O 1
ATOM 783 N N . ALA A 1 94 ? 7.609 -0.730 -20.943 1.00 92.44 94 ALA A N 1
ATOM 784 C CA . ALA A 1 94 ? 8.353 -1.987 -21.013 1.00 92.44 94 ALA A CA 1
ATOM 785 C C . ALA A 1 94 ? 9.801 -1.817 -20.533 1.00 92.44 94 ALA A C 1
ATOM 787 O O . ALA A 1 94 ? 10.270 -2.584 -19.696 1.00 92.44 94 ALA A O 1
ATOM 788 N N . ARG A 1 95 ? 10.485 -0.750 -20.964 1.00 92.00 95 ARG A N 1
ATOM 789 C CA . ARG A 1 95 ? 11.826 -0.409 -20.474 1.00 92.00 95 ARG A CA 1
ATOM 790 C C . ARG A 1 95 ? 11.843 -0.249 -18.954 1.00 92.00 95 ARG A C 1
ATOM 792 O O . ARG A 1 95 ? 12.760 -0.744 -18.315 1.00 92.00 95 ARG A O 1
ATOM 799 N N . GLN A 1 96 ? 10.823 0.379 -18.369 1.00 89.38 96 GLN A N 1
ATOM 800 C CA . GLN A 1 96 ? 10.698 0.507 -16.916 1.00 89.38 96 GLN A CA 1
ATOM 801 C C . GLN A 1 96 ? 10.443 -0.839 -16.206 1.00 89.38 96 GLN A C 1
ATOM 803 O O . GLN A 1 96 ? 10.841 -0.977 -15.055 1.00 89.38 96 GLN A O 1
ATOM 808 N N . LEU A 1 97 ? 9.794 -1.816 -16.852 1.00 89.12 97 LEU A N 1
ATOM 809 C CA . LEU A 1 97 ? 9.567 -3.147 -16.266 1.00 89.12 97 LEU A CA 1
ATOM 810 C C . LEU A 1 97 ? 10.857 -3.964 -16.154 1.00 89.12 97 LEU A C 1
ATOM 812 O O . LEU A 1 97 ? 11.068 -4.627 -15.144 1.00 89.12 97 LEU A O 1
ATOM 816 N N . PHE A 1 98 ? 11.693 -3.928 -17.193 1.00 86.56 98 PHE A N 1
ATOM 817 C CA . PHE A 1 98 ? 12.919 -4.731 -17.257 1.00 86.56 98 PHE A CA 1
ATOM 818 C C . PHE A 1 98 ? 14.125 -4.043 -16.623 1.00 86.56 98 PHE A C 1
ATOM 820 O O . PHE A 1 98 ? 15.081 -4.703 -16.225 1.00 86.56 98 PHE A O 1
ATOM 827 N N . GLN A 1 99 ? 14.102 -2.716 -16.517 1.00 83.88 99 GLN A N 1
ATOM 828 C CA . GLN A 1 99 ? 15.140 -2.001 -15.794 1.00 83.88 99 GLN A CA 1
ATOM 829 C C . GLN A 1 99 ? 14.949 -2.203 -14.296 1.00 83.88 99 GLN A C 1
ATOM 831 O O . GLN A 1 99 ? 13.996 -1.691 -13.707 1.00 83.88 99 GLN A O 1
ATOM 836 N N . GLN A 1 100 ? 15.901 -2.894 -13.665 1.00 73.25 100 GLN A N 1
ATOM 837 C CA . GLN A 1 100 ? 16.017 -2.839 -12.216 1.00 73.25 100 GLN A CA 1
ATOM 838 C C . GLN A 1 100 ? 16.143 -1.368 -11.791 1.00 73.25 100 GLN A C 1
ATOM 840 O O . GLN A 1 100 ? 16.888 -0.607 -12.425 1.00 73.25 100 GLN A O 1
ATOM 845 N N . PRO A 1 101 ? 15.409 -0.932 -10.753 1.00 73.00 101 PRO A N 1
ATOM 846 C CA . PRO A 1 101 ? 15.612 0.395 -10.205 1.00 73.00 101 PRO A CA 1
ATOM 847 C C . PRO A 1 101 ? 17.076 0.487 -9.780 1.00 73.00 101 PRO A C 1
ATOM 849 O O . PRO A 1 101 ? 17.520 -0.273 -8.924 1.00 73.00 101 PRO A O 1
ATOM 852 N N . LYS A 1 102 ? 17.833 1.391 -10.411 1.00 76.69 102 LYS A N 1
ATOM 853 C CA . LYS A 1 102 ? 19.218 1.659 -10.021 1.00 76.69 102 LYS A CA 1
ATOM 854 C C . LYS A 1 102 ? 19.192 2.119 -8.564 1.00 76.69 102 LYS A C 1
ATOM 856 O O . LYS A 1 102 ? 18.700 3.208 -8.274 1.00 76.69 102 LYS A O 1
ATOM 861 N N . SER A 1 103 ? 19.626 1.260 -7.651 1.00 71.00 103 SER A N 1
ATOM 862 C CA . SER A 1 103 ? 19.731 1.592 -6.236 1.00 71.00 103 SER A CA 1
ATOM 863 C C . SER A 1 103 ? 21.086 2.239 -5.982 1.00 71.00 103 SER A C 1
ATOM 865 O O . SER A 1 103 ? 22.114 1.634 -6.272 1.00 71.00 103 SER A O 1
ATOM 867 N N . GLY A 1 104 ? 21.075 3.442 -5.413 1.00 77.44 104 GLY A N 1
ATOM 868 C CA . GLY A 1 104 ? 22.280 4.151 -4.990 1.00 77.44 104 GLY A CA 1
ATOM 869 C C . GLY A 1 104 ? 22.721 5.253 -5.950 1.00 77.44 104 GLY A C 1
ATOM 870 O O . GLY A 1 104 ? 22.512 5.191 -7.162 1.00 77.44 104 GLY A O 1
ATOM 871 N N . THR A 1 105 ? 23.338 6.277 -5.371 1.00 79.44 105 THR A N 1
ATOM 872 C CA . THR A 1 105 ? 24.057 7.316 -6.103 1.00 79.44 105 THR A CA 1
ATOM 873 C C . THR A 1 105 ? 25.527 6.950 -6.037 1.00 79.44 105 THR A C 1
ATOM 875 O O . THR A 1 105 ? 26.082 6.853 -4.944 1.00 79.44 105 THR A O 1
ATOM 878 N N . LEU A 1 106 ? 26.152 6.708 -7.185 1.00 82.75 106 LEU A N 1
ATOM 879 C CA . LEU A 1 106 ? 27.591 6.500 -7.224 1.00 82.75 106 LEU A CA 1
ATOM 880 C C . LEU A 1 106 ? 28.269 7.863 -7.051 1.00 82.75 106 LEU A C 1
ATOM 882 O O . LEU A 1 106 ? 28.082 8.748 -7.881 1.00 82.75 106 LEU A O 1
ATOM 886 N N . THR A 1 107 ? 29.010 8.037 -5.961 1.00 89.06 107 THR A N 1
ATOM 887 C CA . THR A 1 107 ? 29.783 9.258 -5.675 1.00 89.06 107 THR A CA 1
ATOM 888 C C . THR A 1 107 ? 31.157 9.263 -6.341 1.00 89.06 107 THR A C 1
ATOM 890 O O . THR A 1 107 ? 31.865 10.256 -6.257 1.00 89.06 107 THR A O 1
ATOM 893 N N . VAL A 1 108 ? 31.544 8.144 -6.954 1.00 89.06 108 VAL A N 1
ATOM 894 C CA . VAL A 1 108 ? 32.853 7.939 -7.579 1.00 89.06 108 VAL A CA 1
ATOM 895 C C . VAL A 1 108 ? 32.905 8.644 -8.931 1.00 89.06 108 VAL A C 1
ATOM 897 O O . VAL A 1 108 ? 31.933 8.617 -9.694 1.00 89.06 108 VAL A O 1
ATOM 900 N N . ASP A 1 109 ? 34.059 9.229 -9.242 1.00 92.88 109 ASP A N 1
ATOM 901 C CA . ASP A 1 109 ? 34.297 9.884 -10.519 1.00 92.88 109 ASP A CA 1
ATOM 902 C C . ASP A 1 109 ? 34.263 8.892 -11.686 1.00 92.88 109 ASP A C 1
ATOM 904 O O . ASP A 1 109 ? 34.707 7.743 -11.608 1.00 92.88 109 ASP A O 1
ATOM 908 N N . ARG A 1 110 ? 33.763 9.363 -12.832 1.00 91.31 110 ARG A N 1
ATOM 909 C CA . ARG A 1 110 ? 33.576 8.532 -14.029 1.00 91.31 110 ARG A CA 1
ATOM 910 C C . ARG A 1 110 ? 34.865 7.841 -14.480 1.00 91.31 110 ARG A C 1
ATOM 912 O O . ARG A 1 110 ? 34.817 6.680 -14.874 1.00 91.31 110 ARG A O 1
ATOM 919 N N . LYS A 1 111 ? 36.000 8.545 -14.421 1.00 92.88 111 LYS A N 1
ATOM 920 C CA . LYS A 1 111 ? 37.303 8.015 -14.847 1.00 92.88 111 LYS A CA 1
ATOM 921 C C . LYS A 1 111 ? 37.730 6.825 -13.990 1.00 92.88 111 LYS A C 1
ATOM 923 O O . LYS A 1 111 ? 38.167 5.819 -14.533 1.00 92.88 111 LYS A O 1
ATOM 928 N N . GLU A 1 112 ? 37.564 6.926 -12.674 1.00 92.25 112 GLU A N 1
ATOM 929 C CA . GLU A 1 112 ? 37.905 5.858 -11.727 1.00 92.25 112 GLU A CA 1
ATOM 930 C C . GLU A 1 112 ? 36.983 4.644 -11.879 1.00 92.25 112 GLU A C 1
ATOM 932 O O . GLU A 1 112 ? 37.421 3.497 -11.797 1.00 92.25 112 GLU A O 1
ATOM 937 N N . LEU A 1 113 ? 35.701 4.882 -12.164 1.00 93.38 113 LEU A N 1
ATOM 938 C CA . LEU A 1 113 ? 34.767 3.804 -12.463 1.00 93.38 113 LEU A CA 1
ATOM 939 C C . LEU A 1 113 ? 35.149 3.069 -13.754 1.00 93.38 113 LEU A C 1
ATOM 941 O O . LEU A 1 113 ? 35.159 1.840 -13.784 1.00 93.38 113 LEU A O 1
ATOM 945 N N . GLU A 1 114 ? 35.448 3.805 -14.825 1.00 93.88 114 GLU A N 1
ATOM 946 C CA . GLU A 1 114 ? 35.808 3.224 -16.122 1.00 93.88 114 GLU A CA 1
ATOM 947 C C . GLU A 1 114 ? 37.113 2.421 -16.041 1.00 93.88 114 GLU A C 1
ATOM 949 O O . GLU A 1 114 ? 37.186 1.323 -16.597 1.00 93.88 114 GLU A O 1
ATOM 954 N N . THR A 1 115 ? 38.118 2.903 -15.302 1.00 94.31 115 THR A N 1
ATOM 955 C CA . THR A 1 115 ? 39.362 2.150 -15.079 1.00 94.31 115 THR A CA 1
ATOM 956 C C . THR A 1 115 ? 39.119 0.887 -14.259 1.00 94.31 115 THR A C 1
ATOM 958 O O . THR A 1 115 ? 39.635 -0.171 -14.624 1.00 94.31 115 THR A O 1
ATOM 961 N N . HIS A 1 116 ? 38.295 0.951 -13.207 1.00 93.56 116 HIS A N 1
ATOM 962 C CA . HIS A 1 116 ? 37.916 -0.226 -12.428 1.00 93.56 116 HIS A CA 1
ATOM 963 C C . HIS A 1 116 ? 37.161 -1.255 -13.279 1.00 93.56 116 HIS A C 1
ATOM 965 O O . HIS A 1 116 ? 37.520 -2.427 -13.273 1.00 93.56 116 HIS A O 1
ATOM 971 N N . LEU A 1 117 ? 36.158 -0.835 -14.055 1.00 94.00 117 LEU A N 1
ATOM 972 C CA . LEU A 1 117 ? 35.398 -1.735 -14.929 1.00 94.00 117 LEU A CA 1
ATOM 973 C C . LEU A 1 117 ? 36.293 -2.398 -15.973 1.00 94.00 117 LEU A C 1
ATOM 975 O O . LEU A 1 117 ? 36.195 -3.606 -16.182 1.00 94.00 117 LEU A O 1
ATOM 979 N N . LYS A 1 118 ? 37.188 -1.622 -16.593 1.00 90.81 118 LYS A N 1
ATOM 980 C CA . LYS A 1 118 ? 38.162 -2.150 -17.547 1.00 90.81 118 LYS A CA 1
ATOM 981 C C . LYS A 1 118 ? 39.097 -3.151 -16.872 1.00 90.81 118 LYS A C 1
ATOM 983 O O . LYS A 1 118 ? 39.342 -4.205 -17.428 1.00 90.81 118 LYS A O 1
ATOM 988 N N . LYS A 1 119 ? 39.573 -2.881 -15.657 1.00 91.25 119 LYS A N 1
ATOM 989 C CA . LYS A 1 119 ? 40.413 -3.831 -14.915 1.00 91.25 119 LYS A CA 1
ATOM 990 C C . LYS A 1 119 ? 39.668 -5.120 -14.542 1.00 91.25 119 LYS A C 1
ATOM 992 O O . LYS A 1 119 ? 40.255 -6.190 -14.612 1.00 91.25 119 LYS A O 1
ATOM 997 N N . THR A 1 120 ? 38.413 -5.014 -14.112 1.00 94.06 120 THR A N 1
ATOM 998 C CA . THR A 1 120 ? 37.648 -6.139 -13.551 1.00 94.06 120 THR A CA 1
ATOM 999 C C . THR A 1 120 ? 37.033 -7.038 -14.624 1.00 94.06 120 THR A C 1
ATOM 1001 O O . THR A 1 120 ? 36.965 -8.246 -14.429 1.00 94.06 120 THR A O 1
ATOM 1004 N N . TYR A 1 121 ? 36.570 -6.464 -15.740 1.00 91.31 121 TYR A N 1
ATOM 1005 C CA . TYR A 1 121 ? 35.796 -7.186 -16.758 1.00 91.31 121 TYR A CA 1
ATOM 1006 C C . TYR A 1 121 ? 36.444 -7.209 -18.146 1.00 91.31 121 TYR A C 1
ATOM 1008 O O . TYR A 1 121 ? 35.882 -7.819 -19.055 1.00 91.31 121 TYR A O 1
ATOM 1016 N N . SER A 1 122 ? 37.584 -6.541 -18.356 1.00 89.44 122 SER A N 1
ATOM 1017 C CA . SER A 1 122 ? 38.312 -6.693 -19.617 1.00 89.44 122 SER A CA 1
ATOM 1018 C C . SER A 1 122 ? 39.101 -7.991 -19.589 1.00 89.44 122 SER A C 1
ATOM 1020 O O . SER A 1 122 ? 39.903 -8.217 -18.687 1.00 89.44 122 SER A O 1
ATOM 1022 N N . ASP A 1 123 ? 38.912 -8.802 -20.620 1.00 87.25 123 ASP A N 1
ATOM 1023 C CA . ASP A 1 123 ? 39.777 -9.937 -20.904 1.00 87.25 123 ASP A CA 1
ATOM 1024 C C . ASP A 1 123 ? 41.069 -9.425 -21.578 1.00 87.25 123 ASP A C 1
ATOM 1026 O O . ASP A 1 123 ? 40.985 -8.810 -22.648 1.00 87.25 123 ASP A O 1
ATOM 1030 N N . PRO A 1 124 ? 42.255 -9.605 -20.962 1.00 83.75 124 PRO A N 1
ATOM 1031 C CA . PRO A 1 124 ? 43.529 -9.194 -21.550 1.00 83.75 124 PRO A CA 1
ATOM 1032 C C . PRO A 1 124 ? 43.930 -10.043 -22.765 1.00 83.75 124 PRO A C 1
ATOM 1034 O O . PRO A 1 124 ? 44.729 -9.588 -23.576 1.00 83.75 124 PRO A O 1
ATOM 1037 N N . THR A 1 125 ? 43.373 -11.247 -22.909 1.00 85.19 125 THR A N 1
ATOM 1038 C CA . THR A 1 125 ? 43.672 -12.194 -23.992 1.00 85.19 125 THR A CA 1
ATOM 1039 C C . THR A 1 125 ? 42.612 -12.216 -25.086 1.00 85.19 125 THR A C 1
ATOM 1041 O O . THR A 1 125 ? 42.673 -13.048 -25.979 1.00 85.19 125 THR A O 1
ATOM 1044 N N . ARG A 1 126 ? 41.678 -11.258 -25.077 1.00 85.12 126 ARG A N 1
ATOM 1045 C CA . ARG A 1 126 ? 40.572 -11.176 -26.043 1.00 85.12 126 ARG A CA 1
ATOM 1046 C C . ARG A 1 126 ? 41.017 -11.197 -27.511 1.00 85.12 126 ARG A C 1
ATOM 1048 O O . ARG A 1 126 ? 40.297 -11.719 -28.354 1.00 85.12 126 ARG A O 1
ATOM 1055 N N . GLU A 1 127 ? 42.151 -10.567 -27.806 1.00 86.25 127 GLU A N 1
ATOM 1056 C CA . GLU A 1 127 ? 42.705 -10.457 -29.165 1.00 86.25 127 GLU A CA 1
ATOM 1057 C C . GLU A 1 127 ? 43.575 -11.665 -29.548 1.00 86.25 127 GLU A C 1
ATOM 1059 O O . GLU A 1 127 ? 44.032 -11.756 -30.684 1.00 86.25 127 GLU A O 1
ATOM 1064 N N . ILE A 1 128 ? 43.830 -12.585 -28.611 1.00 88.62 128 ILE A N 1
ATOM 1065 C CA . ILE A 1 128 ? 44.548 -13.828 -28.882 1.00 88.62 128 ILE A CA 1
ATOM 1066 C C . ILE A 1 128 ? 43.511 -14.831 -29.396 1.00 88.62 128 ILE A C 1
ATOM 1068 O O . ILE A 1 128 ? 42.554 -15.131 -28.676 1.00 88.62 128 ILE A O 1
ATOM 1072 N N . PRO A 1 129 ? 43.655 -15.338 -30.633 1.00 87.00 129 PRO A N 1
ATOM 1073 C CA . PRO A 1 129 ? 42.795 -16.402 -31.125 1.00 87.00 129 PRO A CA 1
ATOM 1074 C C . PRO A 1 129 ? 42.822 -17.582 -30.152 1.00 87.00 129 PRO A C 1
ATOM 1076 O O . PRO A 1 129 ? 43.893 -17.980 -29.696 1.00 87.00 129 PRO A O 1
ATOM 1079 N N . LEU A 1 130 ? 41.650 -18.127 -29.813 1.00 83.69 130 LEU A N 1
ATOM 1080 C CA . LEU A 1 130 ? 41.605 -19.349 -29.017 1.00 83.69 130 LEU A CA 1
ATOM 1081 C C . LEU A 1 130 ? 42.313 -20.467 -29.783 1.00 83.69 130 LEU A C 1
ATOM 1083 O O . LEU A 1 130 ? 42.079 -20.638 -30.980 1.00 83.69 130 LEU A O 1
ATOM 1087 N N . GLU A 1 131 ? 43.138 -21.229 -29.071 1.00 82.94 131 GLU A N 1
ATOM 1088 C CA . GLU A 1 131 ? 43.763 -22.432 -29.610 1.00 82.94 131 GLU A CA 1
ATOM 1089 C C . GLU A 1 131 ? 42.698 -23.394 -30.146 1.00 82.94 131 GLU A C 1
ATOM 1091 O O . GLU A 1 131 ? 41.611 -23.540 -29.566 1.00 82.94 131 GLU A O 1
ATOM 1096 N N . GLU A 1 132 ? 43.015 -24.072 -31.250 1.00 80.38 132 GLU A N 1
ATOM 1097 C CA . GLU A 1 132 ? 42.168 -25.144 -31.759 1.00 80.38 132 GLU A CA 1
ATOM 1098 C C . GLU A 1 132 ? 41.997 -26.201 -30.666 1.00 80.38 132 GLU A C 1
ATOM 1100 O O . GLU A 1 132 ? 42.954 -26.730 -30.096 1.00 80.38 132 GLU A O 1
ATOM 1105 N N . SER A 1 133 ? 40.742 -26.500 -30.344 1.00 78.25 133 SER A N 1
ATOM 1106 C CA . SER A 1 133 ? 40.388 -27.458 -29.303 1.00 78.25 133 SER A CA 1
ATOM 1107 C C . SER A 1 133 ? 40.648 -28.875 -29.809 1.00 78.25 133 SER A C 1
ATOM 1109 O O . SER A 1 133 ? 39.771 -29.568 -30.324 1.00 78.25 133 SER A O 1
ATOM 1111 N N . THR A 1 134 ? 41.900 -29.303 -29.685 1.00 78.69 134 THR A N 1
ATOM 1112 C CA . THR A 1 134 ? 42.322 -30.660 -30.024 1.00 78.69 134 THR A CA 1
ATOM 1113 C C . THR A 1 134 ? 41.648 -31.666 -29.081 1.00 78.69 134 THR A C 1
ATOM 1115 O O . THR A 1 134 ? 41.573 -31.465 -27.870 1.00 78.69 134 THR A O 1
ATOM 1118 N N . GLY A 1 135 ? 41.089 -32.744 -29.641 1.00 76.31 135 GLY A N 1
ATOM 1119 C CA . GLY A 1 135 ? 40.404 -33.795 -28.874 1.00 76.31 135 GLY A CA 1
ATOM 1120 C C . GLY A 1 135 ? 38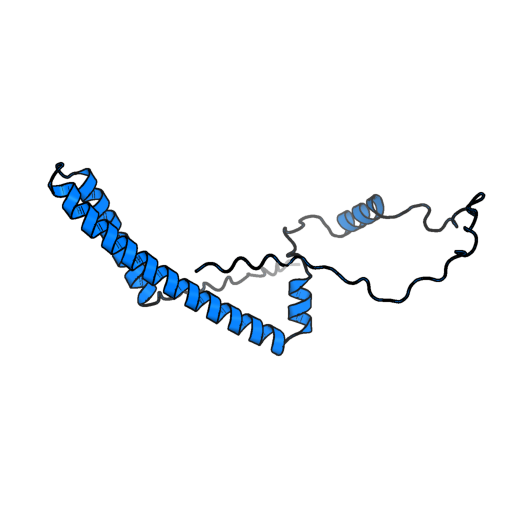.880 -33.657 -28.751 1.00 76.31 135 GLY A C 1
ATOM 1121 O O . GLY A 1 135 ? 38.248 -34.534 -28.163 1.00 76.31 135 GLY A O 1
ATOM 1122 N N . LEU A 1 136 ? 38.261 -32.623 -29.334 1.00 77.12 136 LEU A N 1
ATOM 1123 C CA . LEU A 1 136 ? 36.806 -32.597 -29.505 1.00 77.12 136 LEU A CA 1
ATOM 1124 C C . LEU A 1 136 ? 36.391 -33.575 -30.608 1.00 77.12 136 LEU A C 1
ATOM 1126 O O . LEU A 1 136 ? 36.534 -33.307 -31.799 1.00 77.12 136 LEU A O 1
ATOM 1130 N N . VAL A 1 137 ? 35.846 -34.716 -30.199 1.00 84.38 137 VAL A N 1
ATOM 1131 C CA . VAL A 1 137 ? 35.147 -35.626 -31.105 1.00 84.38 137 VAL A CA 1
ATOM 1132 C C . VAL A 1 137 ? 33.724 -35.108 -31.252 1.00 84.38 137 VAL A C 1
ATOM 1134 O O . VAL A 1 137 ? 32.946 -35.138 -30.296 1.00 84.38 137 VAL A O 1
ATOM 1137 N N . TRP A 1 138 ? 33.377 -34.625 -32.445 1.00 83.06 138 TRP A N 1
ATOM 1138 C CA . TRP A 1 138 ? 31.973 -34.408 -32.773 1.00 83.06 138 TRP A CA 1
ATOM 1139 C C . TRP A 1 138 ? 31.242 -35.748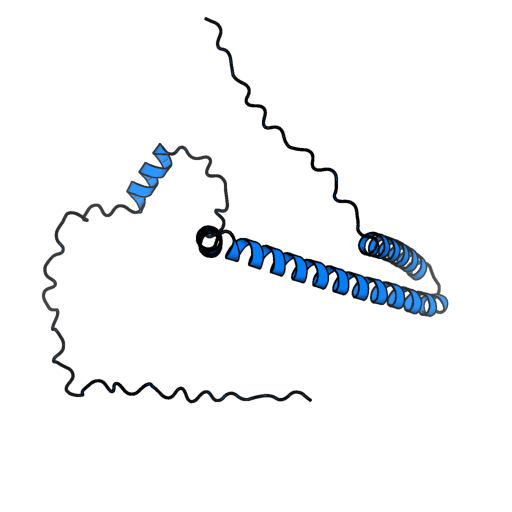 -32.641 1.00 83.06 138 TRP A C 1
ATOM 1141 O O . TRP A 1 138 ? 31.706 -36.741 -33.211 1.00 83.06 138 TRP A O 1
ATOM 1151 N N . PRO A 1 139 ? 30.146 -35.822 -31.865 1.00 86.19 139 PRO A N 1
ATOM 1152 C CA . PRO A 1 139 ? 29.387 -37.056 -31.769 1.00 86.19 139 PRO A CA 1
ATOM 1153 C C . PRO A 1 139 ? 28.903 -37.456 -33.164 1.00 86.19 139 PRO A C 1
ATOM 1155 O O . PRO A 1 139 ? 28.590 -36.597 -33.988 1.00 86.19 139 PRO A O 1
ATOM 1158 N N . ALA A 1 140 ? 28.834 -38.763 -33.418 1.00 87.81 140 ALA A N 1
ATOM 1159 C CA . ALA A 1 140 ? 28.186 -39.264 -34.620 1.00 87.81 140 ALA A CA 1
ATOM 1160 C C . ALA A 1 140 ? 26.739 -38.754 -34.680 1.00 87.81 140 ALA A C 1
ATOM 1162 O O . ALA A 1 140 ? 26.097 -38.580 -33.635 1.00 87.81 140 ALA A O 1
ATOM 1163 N N . ASP A 1 141 ? 26.231 -38.546 -35.896 1.00 86.50 141 ASP A N 1
ATOM 1164 C CA . ASP A 1 141 ? 24.839 -38.157 -36.092 1.00 86.50 141 ASP A CA 1
ATOM 1165 C C . ASP A 1 141 ? 23.917 -39.106 -35.315 1.00 86.50 141 ASP A C 1
ATOM 1167 O O . ASP A 1 141 ? 24.129 -40.327 -35.318 1.00 86.50 141 ASP A O 1
ATOM 1171 N N . PRO A 1 142 ? 22.898 -38.579 -34.616 1.00 89.94 142 PRO A N 1
ATOM 1172 C CA . PRO A 1 142 ? 22.009 -39.417 -33.836 1.00 89.94 142 PRO A CA 1
ATOM 1173 C C . PRO A 1 142 ? 21.345 -40.441 -34.760 1.00 89.94 142 PRO A C 1
ATOM 1175 O O . PRO A 1 142 ? 20.622 -40.087 -35.690 1.00 89.94 142 PRO A O 1
ATOM 1178 N N . GLY A 1 143 ? 21.544 -41.731 -34.472 1.00 87.94 143 GLY A N 1
ATOM 1179 C CA . GLY A 1 143 ? 20.936 -42.823 -35.246 1.00 87.94 143 GLY A CA 1
ATOM 1180 C C . GLY A 1 143 ? 19.403 -42.848 -35.180 1.00 87.94 143 GLY A C 1
ATOM 1181 O O . GLY A 1 143 ? 18.754 -43.566 -35.938 1.00 87.94 143 GLY A O 1
ATOM 1182 N N . ILE A 1 144 ? 18.811 -42.056 -34.283 1.00 88.69 144 ILE A N 1
ATOM 1183 C CA . ILE A 1 144 ? 17.370 -41.911 -34.104 1.00 88.69 144 ILE A CA 1
ATOM 1184 C C . ILE A 1 144 ? 16.982 -40.490 -34.513 1.00 88.69 144 ILE A C 1
ATOM 1186 O O . ILE A 1 144 ? 17.481 -39.512 -33.954 1.00 88.69 144 ILE A O 1
ATOM 1190 N N . LYS A 1 145 ? 16.058 -40.371 -35.473 1.00 87.62 145 LYS A N 1
ATOM 1191 C CA . LYS A 1 145 ? 15.496 -39.076 -35.879 1.00 87.62 145 LYS A CA 1
ATOM 1192 C C . LYS A 1 145 ? 14.776 -38.429 -34.696 1.00 87.62 145 LYS A C 1
ATOM 1194 O O . LYS A 1 145 ? 14.018 -39.096 -33.994 1.00 87.62 145 LYS A O 1
ATOM 1199 N N . PHE A 1 146 ? 14.990 -37.129 -34.512 1.00 84.56 146 PHE A N 1
ATOM 1200 C CA . PHE A 1 146 ? 14.309 -36.342 -33.488 1.00 84.56 146 PHE A CA 1
ATOM 1201 C C . PHE A 1 146 ? 12.784 -36.472 -33.630 1.00 84.56 146 PHE A C 1
ATOM 1203 O O . PHE A 1 146 ? 12.239 -36.224 -34.710 1.00 84.56 146 PHE A O 1
ATOM 1210 N N . ASP A 1 147 ? 12.098 -36.862 -32.552 1.00 85.31 147 ASP A N 1
ATOM 1211 C CA . ASP A 1 147 ? 10.637 -36.919 -32.541 1.00 85.31 147 ASP A CA 1
ATOM 1212 C C . ASP A 1 147 ? 10.083 -35.492 -32.462 1.00 85.31 147 ASP A C 1
ATOM 1214 O O . ASP A 1 147 ? 10.118 -34.840 -31.421 1.00 85.31 147 ASP A O 1
ATOM 1218 N N . SER A 1 148 ? 9.584 -34.990 -33.590 1.00 84.56 148 SER A N 1
ATOM 1219 C CA . SER A 1 148 ? 8.997 -33.653 -33.707 1.00 84.56 148 SER A CA 1
ATOM 1220 C C . SER A 1 148 ? 7.606 -33.539 -33.077 1.00 84.56 148 SER A C 1
ATOM 1222 O O . SER A 1 148 ? 7.000 -32.463 -33.099 1.00 84.56 148 SER A O 1
ATOM 1224 N N . LYS A 1 149 ? 7.067 -34.623 -32.510 1.00 82.19 149 LYS A N 1
ATOM 1225 C CA . LYS A 1 149 ? 5.791 -34.585 -31.798 1.00 82.19 149 LYS A CA 1
ATOM 1226 C C . LYS A 1 149 ? 5.951 -33.799 -30.501 1.00 82.19 149 LYS A C 1
ATOM 1228 O O . LYS A 1 149 ? 6.825 -34.074 -29.683 1.00 82.19 149 LYS A O 1
ATOM 1233 N N . ALA A 1 150 ? 5.057 -32.836 -30.288 1.00 77.31 150 ALA A N 1
ATOM 1234 C CA . ALA A 1 150 ? 4.997 -32.094 -29.037 1.00 77.31 150 ALA A CA 1
ATOM 1235 C C . ALA A 1 150 ? 4.835 -33.065 -27.858 1.00 77.31 150 ALA A C 1
ATOM 1237 O O . ALA A 1 150 ? 3.933 -33.913 -27.859 1.00 77.31 150 ALA A O 1
ATOM 1238 N N . SER A 1 151 ? 5.697 -32.931 -26.847 1.00 72.62 151 SER A N 1
ATOM 1239 C CA . SER A 1 151 ? 5.567 -33.700 -25.617 1.00 72.62 151 SER A CA 1
ATOM 1240 C C . SER A 1 151 ? 4.205 -33.397 -24.997 1.00 72.62 151 SER A C 1
ATOM 1242 O O . SER A 1 151 ? 3.843 -32.249 -24.724 1.00 72.62 151 SER A O 1
ATOM 1244 N N . LYS A 1 152 ? 3.397 -34.441 -24.813 1.00 72.50 152 LYS A N 1
ATOM 1245 C CA . LYS A 1 152 ? 2.119 -34.312 -24.121 1.00 72.50 152 LYS A CA 1
ATOM 1246 C C . LYS A 1 152 ? 2.438 -34.082 -22.651 1.00 72.50 152 LYS A C 1
ATOM 1248 O O . LYS A 1 152 ? 2.746 -35.027 -21.931 1.00 72.50 152 LYS A O 1
ATOM 1253 N N . LEU A 1 153 ? 2.391 -32.826 -22.216 1.00 66.50 153 LEU A N 1
ATOM 1254 C CA . LEU A 1 153 ? 2.406 -32.492 -20.798 1.00 66.50 153 LEU A CA 1
ATOM 1255 C C . LEU A 1 153 ? 1.150 -33.110 -20.177 1.00 66.50 153 LEU A C 1
ATOM 1257 O O . LEU A 1 153 ? 0.057 -32.555 -20.282 1.00 66.50 153 LEU A O 1
ATOM 1261 N N . THR A 1 154 ? 1.282 -34.280 -19.554 1.00 64.19 154 THR A N 1
ATOM 1262 C CA . THR A 1 154 ? 0.231 -34.845 -18.707 1.00 64.19 154 THR A CA 1
ATOM 1263 C C . THR A 1 154 ? 0.199 -34.031 -17.419 1.00 64.19 154 THR A C 1
ATOM 1265 O O . THR A 1 154 ? 0.775 -34.401 -16.397 1.00 64.19 154 THR A O 1
ATOM 1268 N N . GLY A 1 155 ? -0.414 -32.852 -17.498 1.00 59.22 155 GLY A N 1
ATOM 1269 C CA . GLY A 1 155 ? -0.720 -32.036 -16.340 1.00 59.22 155 GLY A CA 1
ATOM 1270 C C . GLY A 1 155 ? -1.768 -32.754 -15.504 1.00 59.22 155 GLY A C 1
ATOM 1271 O O . GLY A 1 155 ? -2.958 -32.675 -15.801 1.00 59.22 155 GLY A O 1
ATOM 1272 N N . ASN A 1 156 ? -1.333 -33.430 -14.442 1.00 59.31 156 ASN A N 1
ATOM 1273 C CA . ASN A 1 156 ? -2.205 -33.807 -13.337 1.00 59.31 156 ASN A CA 1
ATOM 1274 C C . ASN A 1 156 ? -2.637 -32.518 -12.622 1.00 59.31 156 ASN A C 1
ATOM 1276 O O . ASN A 1 156 ? -2.100 -32.147 -11.581 1.00 59.31 156 ASN A O 1
ATOM 1280 N N . HIS A 1 157 ? -3.582 -31.787 -13.213 1.00 56.06 157 HIS A N 1
ATOM 1281 C CA . HIS A 1 157 ? -4.278 -30.704 -12.541 1.00 56.06 157 HIS A CA 1
ATOM 1282 C C . HIS A 1 157 ? -5.293 -31.327 -11.583 1.00 56.06 157 HIS A C 1
ATOM 1284 O O . HIS A 1 157 ? -6.454 -31.546 -11.927 1.00 56.06 157 HIS A O 1
ATOM 1290 N N . SER A 1 158 ? -4.846 -31.618 -10.363 1.00 53.72 158 SER A N 1
ATOM 1291 C CA . SER A 1 158 ? -5.722 -31.822 -9.215 1.00 53.72 158 SER A CA 1
ATOM 1292 C C . SER A 1 158 ? -6.495 -30.525 -8.973 1.00 53.72 158 SER A C 1
ATOM 1294 O O . SER A 1 158 ? -6.052 -29.599 -8.296 1.00 53.72 158 SER A O 1
ATOM 1296 N N . THR A 1 159 ? -7.668 -30.435 -9.591 1.00 50.72 159 THR A N 1
ATOM 1297 C CA . THR A 1 159 ? -8.646 -29.389 -9.315 1.00 50.72 159 THR A CA 1
ATOM 1298 C C . THR A 1 159 ? -9.285 -29.689 -7.963 1.00 50.72 159 THR A C 1
ATOM 1300 O O . THR A 1 159 ? -10.276 -30.409 -7.868 1.00 50.72 159 THR A O 1
ATOM 1303 N N . SER A 1 160 ? -8.719 -29.143 -6.883 1.00 49.75 160 SE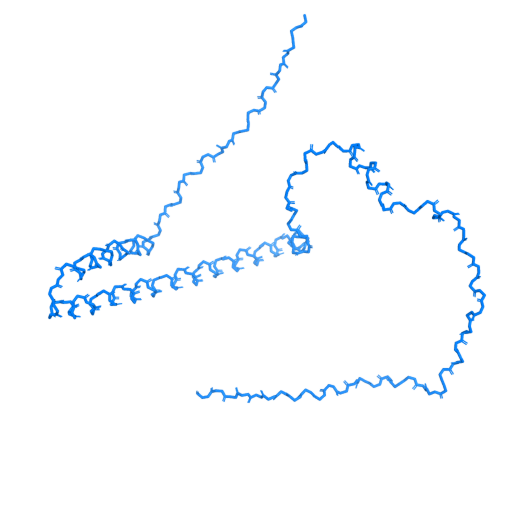R A N 1
ATOM 1304 C CA . SER A 1 160 ? -9.454 -29.047 -5.624 1.00 49.75 160 SER A CA 1
ATOM 1305 C C . SER A 1 160 ? -10.559 -28.003 -5.798 1.00 49.75 160 SER A C 1
ATOM 1307 O O . SER A 1 160 ? -10.357 -26.792 -5.714 1.00 49.75 160 SER A O 1
ATOM 1309 N N . LYS A 1 161 ? -11.766 -28.482 -6.102 1.00 52.97 161 LYS A N 1
ATOM 1310 C CA . LYS A 1 161 ? -12.985 -27.711 -5.868 1.00 52.97 161 LYS A CA 1
ATOM 1311 C C . LYS A 1 161 ? -13.126 -27.559 -4.352 1.00 52.97 161 LYS A C 1
ATOM 1313 O O . LYS A 1 161 ? -13.366 -28.545 -3.662 1.00 52.97 161 LYS A O 1
ATOM 1318 N N . GLN A 1 162 ? -12.929 -26.349 -3.839 1.00 49.78 162 GLN A N 1
ATOM 1319 C CA . GLN A 1 162 ? -13.407 -25.981 -2.509 1.00 49.78 162 GLN A CA 1
ATOM 1320 C C . GLN A 1 162 ? -14.861 -25.525 -2.646 1.00 49.78 162 GLN A C 1
ATOM 1322 O O . GLN A 1 162 ? -15.136 -24.553 -3.354 1.00 49.78 162 GLN A O 1
ATOM 1327 N N . SER A 1 163 ? -15.753 -26.299 -2.024 1.00 52.97 163 SER A N 1
ATOM 1328 C CA . SER A 1 163 ? -17.115 -25.907 -1.651 1.00 52.97 163 SER A CA 1
ATOM 1329 C C . SER A 1 163 ? -17.107 -24.868 -0.534 1.00 52.97 163 SER A C 1
ATOM 1331 O O . SER A 1 163 ? -16.137 -24.869 0.260 1.00 52.97 163 SER A O 1
#

Organism: NCBI:txid259542

Sequence (163 aa):
MALLYVTFSFQHQTKCPPQKSKRQLEMDTLSKQSRKLKKQIRAANSEKTNGLLVIWRQLKARHSALSRAESVRKKRSQKKKNQERFVRYPFKFARQLFQQPKSGTLTVDRKELETHLKKTYSDPTREIPLEESTGLVWPADPGIKFDSKASKLTGNHSTSKQS

Foldseek 3Di:
DDDDDDPPDDDDPPPDPDDDDPLRVLLVVLVVVLVVLVVVLVVDDPVVNVVSVVVSVVSVVVSVVSVVVVVVVVVVVVVVVLVVCCVVPVVVSVCVVPDDDPPDDDPDDPVVVVVVCCVPPPDPCPVPPDPDPPPDDDDDDPPDPDDPDDPPPPPPPPPPDDD

Radius of gyration: 32.94 Å; chains: 1; bounding box: 64×82×73 Å